Protein AF-A0A931CI37-F1 (afdb_monomer)

Structure (mmCIF, N/CA/C/O backbone):
data_AF-A0A931CI37-F1
#
_entry.id   AF-A0A931CI37-F1
#
loop_
_atom_site.group_PDB
_atom_site.id
_atom_site.type_symbol
_atom_site.label_atom_id
_atom_site.label_alt_id
_atom_site.label_comp_id
_atom_site.label_asym_id
_atom_site.label_entity_id
_atom_site.label_seq_id
_atom_site.pdbx_PDB_ins_code
_atom_site.Cartn_x
_atom_site.Cartn_y
_atom_site.Cartn_z
_atom_site.occupancy
_atom_site.B_iso_or_equiv
_atom_site.auth_seq_id
_atom_site.auth_comp_id
_atom_site.auth_asym_id
_atom_site.auth_atom_id
_atom_site.pdbx_PDB_model_num
ATOM 1 N N . MET A 1 1 ? 13.475 -26.715 9.982 1.00 36.75 1 MET A N 1
ATOM 2 C CA . MET A 1 1 ? 12.696 -25.468 10.111 1.00 36.75 1 MET A CA 1
ATOM 3 C C . MET A 1 1 ? 12.130 -25.193 8.737 1.00 36.75 1 MET A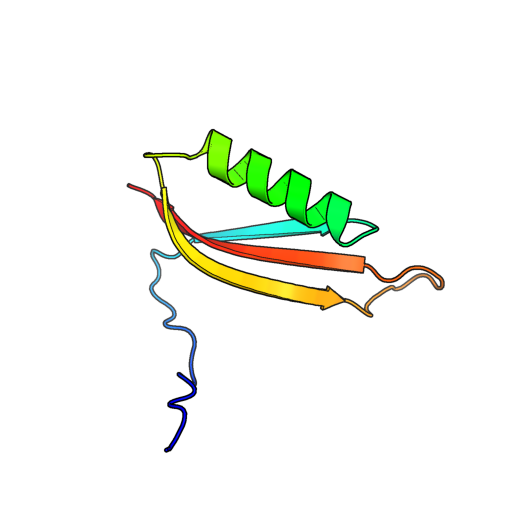 C 1
ATOM 5 O O . MET A 1 1 ? 12.837 -24.665 7.890 1.00 36.75 1 MET A O 1
ATOM 9 N N . GLU A 1 2 ? 10.932 -25.702 8.483 1.00 33.38 2 GLU A N 1
ATOM 10 C CA . GLU A 1 2 ? 10.231 -25.485 7.220 1.00 33.38 2 GLU A CA 1
ATOM 11 C C . GLU A 1 2 ? 9.415 -24.205 7.358 1.00 33.38 2 GLU A C 1
ATOM 13 O O . GLU A 1 2 ? 8.598 -24.074 8.270 1.00 33.38 2 GLU A O 1
ATOM 18 N N . TRP A 1 3 ? 9.701 -23.234 6.497 1.00 37.25 3 TRP A N 1
ATOM 19 C CA . TRP A 1 3 ? 8.856 -22.065 6.334 1.00 37.25 3 TRP A CA 1
ATOM 20 C C . TRP A 1 3 ? 7.594 -22.528 5.619 1.00 37.25 3 TRP A C 1
ATOM 22 O O . TRP A 1 3 ? 7.664 -22.966 4.471 1.00 37.25 3 TRP A O 1
ATOM 32 N N . LEU A 1 4 ? 6.456 -22.457 6.305 1.00 36.88 4 LEU A N 1
ATOM 33 C CA . LEU A 1 4 ? 5.158 -22.621 5.672 1.00 36.88 4 LEU A CA 1
ATOM 34 C C . LEU A 1 4 ? 4.946 -21.391 4.779 1.00 36.88 4 LEU A C 1
ATOM 36 O O . LEU A 1 4 ? 4.546 -20.326 5.247 1.00 36.88 4 LEU A O 1
ATOM 40 N N . VAL A 1 5 ? 5.297 -21.511 3.501 1.00 48.19 5 VAL A N 1
ATOM 41 C CA . VAL A 1 5 ? 4.777 -20.609 2.477 1.00 48.19 5 VAL A CA 1
ATOM 42 C C . VAL A 1 5 ? 3.295 -20.942 2.394 1.00 48.19 5 VAL A C 1
ATOM 44 O O . VAL A 1 5 ? 2.940 -22.054 2.010 1.00 48.19 5 VAL A O 1
ATOM 47 N N . MET A 1 6 ? 2.435 -20.027 2.844 1.00 44.44 6 MET A N 1
ATOM 48 C CA . MET A 1 6 ? 1.011 -20.118 2.534 1.00 44.44 6 MET A CA 1
ATOM 49 C C . MET A 1 6 ? 0.870 -19.863 1.033 1.00 44.44 6 MET A C 1
ATOM 51 O O . MET A 1 6 ? 0.836 -18.719 0.582 1.00 44.44 6 MET A O 1
ATOM 55 N N . ASP A 1 7 ? 0.927 -20.952 0.274 1.00 49.47 7 ASP A N 1
ATOM 56 C CA . ASP A 1 7 ? 0.514 -21.021 -1.118 1.00 49.47 7 ASP A CA 1
ATOM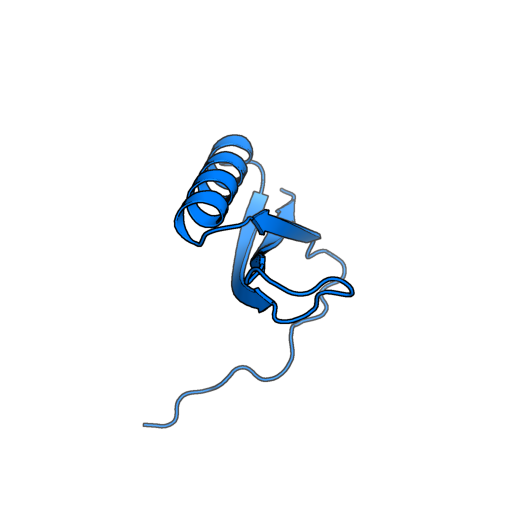 57 C C . ASP A 1 7 ? -1.015 -20.882 -1.143 1.00 49.47 7 ASP A C 1
ATOM 59 O O . ASP A 1 7 ? -1.703 -21.463 -0.307 1.00 49.47 7 ASP A O 1
ATOM 63 N N . GLU A 1 8 ? -1.512 -20.116 -2.106 1.00 45.66 8 GLU A N 1
ATOM 64 C CA . GLU A 1 8 ? -2.917 -19.766 -2.352 1.00 45.66 8 GLU A CA 1
ATOM 65 C C . GLU A 1 8 ? -3.445 -18.537 -1.572 1.00 45.66 8 GLU A C 1
ATOM 67 O O . GLU A 1 8 ? -3.683 -18.593 -0.362 1.00 45.66 8 GLU A O 1
ATOM 72 N N . PRO A 1 9 ? -3.679 -17.391 -2.253 1.00 47.66 9 PRO A N 1
ATOM 73 C CA . PRO A 1 9 ? -4.474 -16.325 -1.662 1.00 47.66 9 PRO A CA 1
ATOM 74 C C . PRO A 1 9 ? -5.874 -16.883 -1.401 1.00 47.66 9 PRO A C 1
ATOM 76 O O . PRO A 1 9 ? -6.538 -17.342 -2.332 1.00 47.66 9 PRO A O 1
ATOM 79 N N . ARG A 1 10 ? -6.331 -16.841 -0.144 1.00 49.19 10 ARG A N 1
ATOM 80 C CA . ARG A 1 10 ? -7.756 -16.996 0.153 1.00 49.19 10 ARG A CA 1
ATOM 81 C C . ARG A 1 10 ? -8.498 -15.953 -0.670 1.00 49.19 10 ARG A C 1
ATOM 83 O O . ARG A 1 10 ? -8.369 -14.756 -0.432 1.00 49.19 10 ARG A O 1
ATOM 90 N N . GLN A 1 11 ? -9.217 -16.421 -1.680 1.00 47.44 11 GLN A N 1
ATOM 91 C CA . GLN A 1 11 ? -10.184 -15.624 -2.409 1.00 47.44 11 GLN A CA 1
ATOM 92 C C . GLN A 1 11 ? -11.452 -15.606 -1.549 1.00 47.44 11 GLN A C 1
ATOM 94 O O . GLN A 1 11 ? -12.431 -16.274 -1.858 1.00 47.44 11 GLN A O 1
ATOM 99 N N . ASP A 1 12 ? -11.365 -14.949 -0.392 1.00 55.31 12 ASP A N 1
ATOM 100 C CA . ASP A 1 12 ? -12.544 -14.534 0.359 1.00 55.31 12 ASP A CA 1
ATOM 101 C C . ASP A 1 12 ? -13.168 -13.377 -0.433 1.00 55.31 12 ASP A C 1
ATOM 103 O O . ASP A 1 12 ? -12.487 -12.390 -0.728 1.00 55.31 12 ASP A O 1
ATOM 107 N N . ASP A 1 13 ? -14.436 -13.521 -0.833 1.00 60.62 13 ASP A N 1
ATOM 108 C CA . ASP A 1 13 ? -15.190 -12.524 -1.616 1.00 60.62 13 ASP A CA 1
ATOM 109 C C . ASP A 1 13 ? -15.269 -11.145 -0.915 1.00 60.62 13 ASP A C 1
ATOM 111 O O . ASP A 1 13 ? -15.556 -10.139 -1.566 1.00 60.62 13 ASP A O 1
ATOM 115 N N . ASP A 1 14 ? -14.962 -11.080 0.387 1.00 66.88 14 ASP A N 1
ATOM 116 C CA . ASP A 1 14 ? -14.992 -9.867 1.215 1.00 66.88 14 ASP A CA 1
ATOM 117 C C . ASP A 1 14 ? -13.640 -9.124 1.319 1.00 66.88 14 ASP A C 1
ATOM 119 O O . ASP A 1 14 ? -13.576 -8.019 1.868 1.00 66.88 14 ASP A O 1
ATOM 123 N N . VAL A 1 15 ? -12.551 -9.663 0.752 1.00 74.06 15 VAL A N 1
ATOM 124 C CA . VAL A 1 15 ? -11.236 -8.998 0.776 1.00 74.06 15 VAL A CA 1
ATOM 125 C C . VAL A 1 15 ? -11.102 -8.030 -0.401 1.00 74.06 15 VAL A C 1
ATOM 127 O O . VAL A 1 15 ? -10.868 -8.414 -1.551 1.00 74.06 15 VAL A O 1
ATOM 130 N N . ALA A 1 16 ? -11.179 -6.733 -0.108 1.00 83.69 16 ALA A N 1
ATOM 131 C CA . ALA A 1 16 ? -10.914 -5.667 -1.064 1.00 83.69 16 ALA A CA 1
ATOM 132 C C . ALA A 1 16 ? -9.406 -5.398 -1.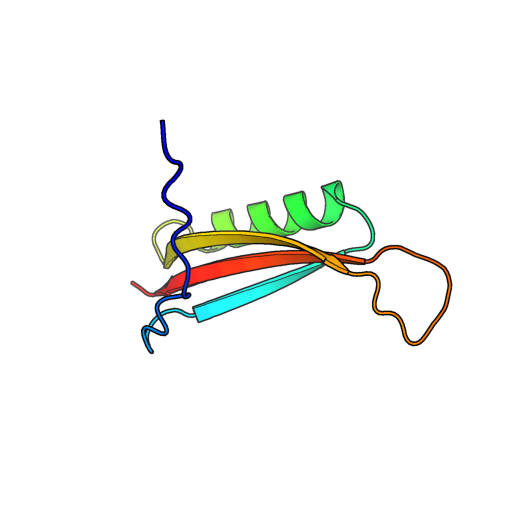202 1.00 83.69 16 ALA A C 1
ATOM 134 O O . ALA A 1 16 ? -8.621 -5.625 -0.281 1.00 83.69 16 ALA A O 1
ATOM 135 N N . ALA A 1 17 ? -8.988 -4.870 -2.356 1.00 87.81 17 ALA A N 1
ATOM 136 C CA . ALA A 1 17 ? -7.600 -4.486 -2.597 1.00 87.81 17 ALA A CA 1
ATOM 137 C C . ALA A 1 17 ? -7.489 -3.070 -3.172 1.00 87.81 17 ALA A C 1
ATOM 139 O O . ALA A 1 17 ? -8.221 -2.698 -4.091 1.00 87.81 17 ALA A O 1
ATOM 140 N N . VAL A 1 18 ? -6.518 -2.295 -2.686 1.00 88.88 18 VAL A N 1
ATOM 141 C CA . VAL A 1 18 ? -6.079 -1.046 -3.326 1.00 88.88 18 VAL A CA 1
ATOM 142 C C . VAL A 1 18 ? -4.651 -1.200 -3.840 1.00 88.88 18 VAL A C 1
ATOM 144 O O . VAL A 1 18 ? -3.780 -1.709 -3.138 1.00 88.88 18 VAL A O 1
ATOM 147 N N . CYS A 1 19 ? -4.409 -0.752 -5.073 1.00 89.50 19 CYS A N 1
ATOM 148 C CA . CYS A 1 19 ? -3.080 -0.704 -5.678 1.00 89.50 19 CYS A CA 1
ATOM 149 C C . CYS A 1 19 ? -2.580 0.745 -5.703 1.00 89.50 19 CYS A C 1
ATOM 151 O O . CYS A 1 19 ? -3.254 1.646 -6.208 1.00 89.50 19 CYS A O 1
ATOM 153 N N . ILE A 1 20 ? -1.392 0.970 -5.147 1.00 88.94 20 ILE A N 1
ATOM 154 C CA . ILE A 1 20 ? -0.758 2.281 -5.038 1.00 88.94 20 ILE A CA 1
ATOM 155 C C . ILE A 1 20 ? 0.543 2.248 -5.833 1.00 88.94 20 ILE A C 1
ATOM 157 O O . ILE A 1 20 ? 1.505 1.609 -5.420 1.00 88.94 20 ILE A O 1
ATOM 161 N N . GLY A 1 21 ? 0.567 2.951 -6.967 1.00 88.25 21 GLY A N 1
ATOM 162 C CA . GLY A 1 21 ? 1.738 3.064 -7.840 1.00 88.25 21 GLY A CA 1
ATOM 163 C C . GLY A 1 21 ? 2.557 4.344 -7.624 1.00 88.25 21 GLY A C 1
ATOM 164 O O . GLY A 1 21 ? 2.030 5.378 -7.190 1.00 88.25 21 GLY A O 1
ATOM 165 N N . GLY A 1 22 ? 3.845 4.301 -7.974 1.00 86.12 22 GLY A N 1
ATOM 166 C CA . GLY A 1 22 ? 4.757 5.446 -7.903 1.00 86.12 22 GLY A CA 1
ATOM 167 C C . GLY A 1 22 ? 6.078 5.243 -8.652 1.00 86.12 22 GLY A C 1
ATOM 168 O O . GLY A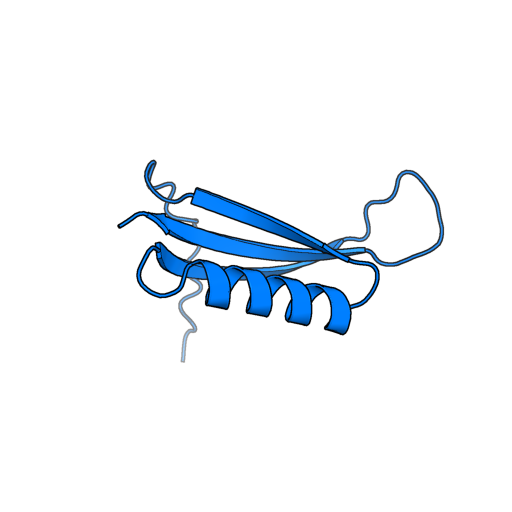 1 22 ? 6.413 4.144 -9.095 1.00 86.12 22 GLY A O 1
ATOM 169 N N . ASN A 1 23 ? 6.840 6.331 -8.798 1.00 85.00 23 ASN A N 1
ATOM 170 C CA . ASN A 1 23 ? 8.120 6.342 -9.519 1.00 85.00 23 ASN A CA 1
ATOM 171 C C . ASN A 1 23 ? 9.319 5.998 -8.621 1.00 85.00 23 ASN A C 1
ATOM 173 O O . ASN A 1 23 ? 10.443 5.869 -9.106 1.00 85.00 23 ASN A O 1
ATOM 177 N N . SER A 1 24 ? 9.100 5.900 -7.311 1.00 86.44 24 SER A N 1
ATOM 178 C CA . SER A 1 24 ? 10.110 5.528 -6.324 1.00 86.44 24 SER A CA 1
ATOM 179 C C . SER A 1 24 ? 9.477 4.769 -5.168 1.00 86.44 24 SER A C 1
ATOM 181 O O . SER A 1 24 ? 8.288 4.926 -4.893 1.00 86.44 24 SER A O 1
ATOM 183 N N . GLU A 1 25 ? 10.290 3.994 -4.455 1.00 89.62 25 GLU A N 1
ATOM 184 C CA . GLU A 1 25 ? 9.823 3.221 -3.306 1.00 89.62 25 GLU A CA 1
ATOM 185 C C . GLU A 1 25 ? 9.255 4.142 -2.219 1.00 89.62 25 GLU A C 1
ATOM 187 O O . GLU A 1 25 ? 8.135 3.955 -1.750 1.00 89.62 25 GLU A O 1
ATOM 192 N N . ALA A 1 26 ? 9.992 5.208 -1.890 1.00 90.81 26 ALA A N 1
ATOM 193 C CA . ALA A 1 26 ? 9.601 6.183 -0.875 1.00 90.81 26 ALA A CA 1
ATOM 194 C C . ALA A 1 26 ? 8.266 6.877 -1.192 1.00 90.81 26 ALA A C 1
ATOM 196 O O . ALA A 1 26 ? 7.461 7.113 -0.293 1.00 90.81 26 ALA A O 1
ATOM 197 N N . GLU A 1 27 ? 8.006 7.191 -2.464 1.00 91.12 27 GLU A N 1
ATOM 198 C CA . GLU A 1 27 ? 6.729 7.769 -2.888 1.00 91.12 27 GLU A CA 1
ATOM 199 C C . GLU A 1 27 ? 5.564 6.810 -2.620 1.00 91.12 27 GLU A C 1
ATOM 201 O O . GLU A 1 27 ? 4.549 7.222 -2.055 1.00 91.12 27 GLU A O 1
ATOM 206 N N . VAL A 1 28 ? 5.714 5.536 -2.988 1.00 91.31 28 VAL A N 1
ATOM 207 C CA . VAL A 1 28 ? 4.670 4.525 -2.780 1.00 91.31 28 VAL A CA 1
ATOM 208 C C . VAL A 1 28 ? 4.447 4.266 -1.294 1.00 91.31 28 VAL A C 1
ATOM 210 O O . VAL A 1 28 ? 3.299 4.276 -0.858 1.00 91.31 28 VAL A O 1
ATOM 213 N N . PHE A 1 29 ? 5.513 4.118 -0.500 1.00 92.00 29 PHE A N 1
ATOM 214 C CA . PHE A 1 29 ? 5.401 3.950 0.952 1.00 92.00 29 PHE A CA 1
ATOM 215 C C . PHE A 1 29 ? 4.666 5.120 1.612 1.00 92.00 29 PHE A C 1
ATOM 217 O O . PHE A 1 29 ? 3.760 4.899 2.412 1.00 92.00 29 PHE A O 1
ATOM 224 N N . ASN A 1 30 ? 4.993 6.363 1.246 1.00 94.56 30 ASN A N 1
ATOM 225 C CA . ASN A 1 30 ? 4.316 7.538 1.796 1.00 94.56 30 ASN A CA 1
ATOM 226 C C . ASN A 1 30 ? 2.826 7.572 1.429 1.00 94.56 30 ASN A C 1
ATOM 228 O O . ASN A 1 30 ? 1.989 7.870 2.279 1.00 94.56 30 ASN A O 1
ATOM 232 N N . ARG A 1 31 ? 2.479 7.242 0.180 1.00 93.44 31 ARG A N 1
ATOM 233 C CA . ARG A 1 31 ? 1.079 7.171 -0.269 1.00 93.44 31 ARG A CA 1
ATOM 234 C C . ARG A 1 31 ? 0.309 6.049 0.430 1.00 93.44 31 ARG A C 1
ATOM 236 O O . ARG A 1 31 ? -0.830 6.262 0.835 1.00 93.44 31 ARG A O 1
ATOM 243 N N . ALA A 1 32 ? 0.932 4.887 0.612 1.00 93.50 32 ALA A N 1
ATOM 244 C CA . ALA A 1 32 ? 0.353 3.772 1.353 1.00 93.50 32 ALA A CA 1
ATOM 245 C C . ALA A 1 32 ? 0.106 4.131 2.821 1.00 93.50 32 ALA A C 1
ATOM 247 O O . ALA A 1 32 ? -0.998 3.928 3.317 1.00 93.50 32 ALA A O 1
ATOM 248 N N . ALA A 1 33 ? 1.076 4.758 3.491 1.00 93.00 33 ALA A N 1
ATOM 249 C CA . ALA A 1 33 ? 0.916 5.224 4.866 1.00 93.00 33 ALA A CA 1
ATOM 250 C C . ALA A 1 33 ? -0.223 6.249 5.006 1.00 93.00 33 ALA A C 1
ATOM 252 O O . ALA A 1 33 ? -1.013 6.167 5.942 1.00 93.00 33 ALA A O 1
ATOM 253 N N . GLN A 1 34 ? -0.355 7.181 4.056 1.00 95.69 34 GLN A N 1
ATOM 254 C CA . GLN A 1 34 ? -1.469 8.137 4.027 1.00 95.69 34 GLN A CA 1
ATOM 255 C C . GLN A 1 34 ? -2.822 7.451 3.831 1.00 95.69 34 GLN A C 1
ATOM 257 O O . GLN A 1 34 ? -3.803 7.845 4.459 1.00 95.69 34 GLN A O 1
ATOM 262 N N . TRP A 1 35 ? -2.885 6.433 2.970 1.00 94.06 35 TRP A N 1
ATOM 263 C CA . TRP A 1 35 ? -4.103 5.656 2.776 1.00 94.06 35 TRP A CA 1
ATOM 264 C C . TRP A 1 35 ? -4.486 4.904 4.054 1.00 94.06 35 TRP A C 1
ATOM 266 O O . TRP A 1 35 ? -5.635 4.997 4.476 1.00 94.06 35 TRP A O 1
ATOM 276 N N . ILE A 1 36 ? -3.530 4.241 4.711 1.00 92.06 36 ILE A N 1
ATOM 277 C CA . ILE A 1 36 ? -3.765 3.525 5.973 1.00 92.06 36 ILE A CA 1
ATOM 278 C C . ILE A 1 36 ? -4.259 4.495 7.047 1.00 92.06 36 ILE A C 1
ATOM 280 O O . ILE A 1 36 ? -5.310 4.271 7.629 1.00 92.06 36 ILE A O 1
ATOM 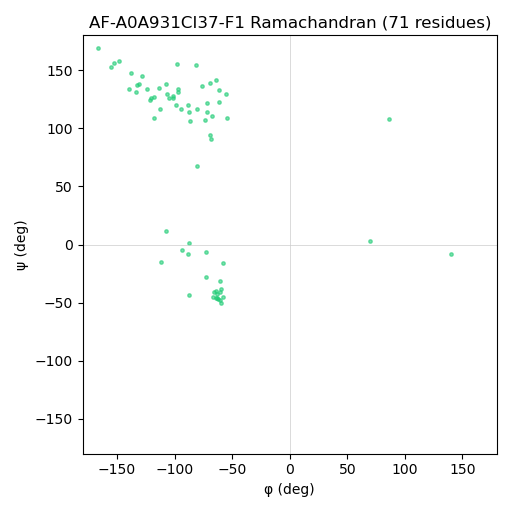284 N N . ALA A 1 37 ? -3.571 5.623 7.243 1.00 93.75 37 ALA A N 1
ATOM 285 C CA . ALA A 1 37 ? -3.965 6.624 8.234 1.00 93.75 37 ALA A CA 1
ATOM 286 C C . ALA A 1 37 ? -5.364 7.212 7.976 1.00 93.75 37 ALA A C 1
ATOM 288 O O . ALA A 1 37 ? -6.069 7.567 8.914 1.00 93.75 37 ALA A O 1
ATOM 289 N N . LYS A 1 38 ? -5.785 7.317 6.709 1.00 93.88 38 LYS A N 1
ATOM 290 C CA . LYS A 1 38 ? -7.127 7.794 6.346 1.00 93.88 38 LYS A CA 1
ATOM 291 C C . LYS A 1 38 ? -8.227 6.773 6.658 1.00 93.88 38 LYS A C 1
ATOM 293 O O . LYS A 1 38 ? -9.364 7.181 6.872 1.00 93.88 38 LYS A O 1
ATOM 298 N N . ASN A 1 39 ? -7.902 5.482 6.642 1.00 90.62 39 ASN A N 1
ATOM 299 C CA . ASN A 1 39 ? -8.851 4.387 6.859 1.00 90.62 39 ASN A CA 1
ATOM 300 C C . ASN A 1 39 ? -8.672 3.714 8.231 1.00 90.62 39 ASN A C 1
ATOM 302 O O . ASN A 1 39 ? -9.253 2.657 8.474 1.00 90.62 39 ASN A O 1
ATOM 306 N N . ASP A 1 40 ? -7.883 4.319 9.121 1.00 88.12 40 ASP A N 1
ATOM 307 C CA . ASP A 1 40 ? -7.657 3.813 10.470 1.00 88.12 40 ASP A CA 1
ATOM 308 C C . ASP A 1 40 ? -8.994 3.627 11.206 1.00 88.12 40 ASP A C 1
ATOM 310 O O . ASP A 1 40 ? -9.865 4.501 11.188 1.00 88.12 40 ASP A O 1
ATOM 314 N N . GLY A 1 41 ? -9.190 2.440 11.781 1.00 85.19 41 GLY A N 1
ATOM 315 C CA . GLY A 1 41 ? -10.434 2.038 12.442 1.00 85.19 41 GLY A CA 1
ATOM 316 C C . GLY A 1 41 ? -11.651 1.803 11.534 1.00 85.19 41 GLY A C 1
ATOM 317 O O . GLY A 1 41 ? -12.725 1.544 12.061 1.00 85.19 41 GLY A O 1
ATOM 318 N N . SER A 1 42 ? -11.525 1.906 10.205 1.00 86.06 42 SER A N 1
ATOM 319 C CA . SER A 1 42 ? -12.613 1.618 9.243 1.00 86.06 42 SER A CA 1
ATOM 320 C C . SER A 1 42 ? -12.364 0.368 8.397 1.00 86.06 42 SER A C 1
ATOM 32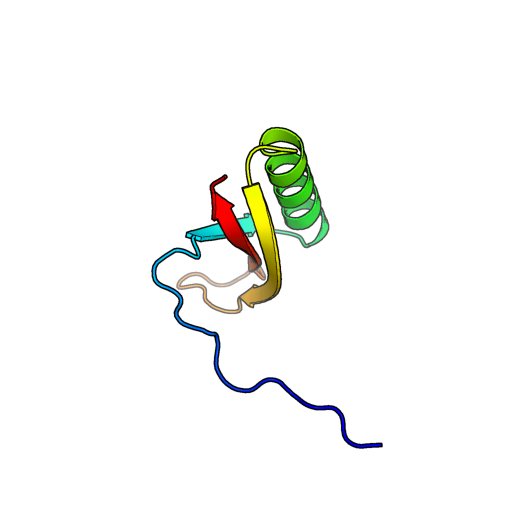2 O O . SER A 1 42 ? -13.273 -0.124 7.733 1.00 86.06 42 SER A O 1
ATOM 324 N N . VAL A 1 43 ? -11.123 -0.121 8.381 1.00 86.81 43 VAL A N 1
ATOM 325 C CA . VAL A 1 43 ? -10.720 -1.320 7.645 1.00 86.81 43 VAL A CA 1
ATOM 326 C C . VAL A 1 43 ? -9.789 -2.169 8.501 1.00 86.81 43 VAL A C 1
ATOM 328 O O . VAL A 1 43 ? -8.993 -1.638 9.279 1.00 86.81 43 VAL A O 1
ATOM 331 N N . GLU A 1 44 ? -9.849 -3.483 8.327 1.00 90.19 44 GLU A N 1
ATOM 332 C CA . GLU A 1 44 ? -8.862 -4.424 8.849 1.00 90.19 44 GLU A CA 1
ATOM 333 C C . GLU A 1 44 ? -7.882 -4.801 7.735 1.00 90.19 44 GLU A C 1
ATOM 335 O O . GLU A 1 44 ? -8.280 -5.299 6.686 1.00 90.19 44 GLU A O 1
ATOM 340 N N . ILE A 1 45 ? -6.589 -4.525 7.927 1.00 89.00 45 ILE A N 1
ATOM 341 C CA . ILE A 1 45 ? -5.566 -4.851 6.924 1.00 89.00 45 ILE A CA 1
ATOM 342 C C . ILE A 1 45 ? -5.213 -6.331 7.043 1.00 89.00 45 ILE A C 1
ATOM 344 O O . ILE A 1 45 ? -4.621 -6.749 8.036 1.00 89.00 45 ILE A O 1
ATOM 348 N N . GLN A 1 46 ? -5.488 -7.087 5.983 1.00 89.44 46 GLN A N 1
ATOM 349 C CA . GLN A 1 46 ? -5.198 -8.516 5.90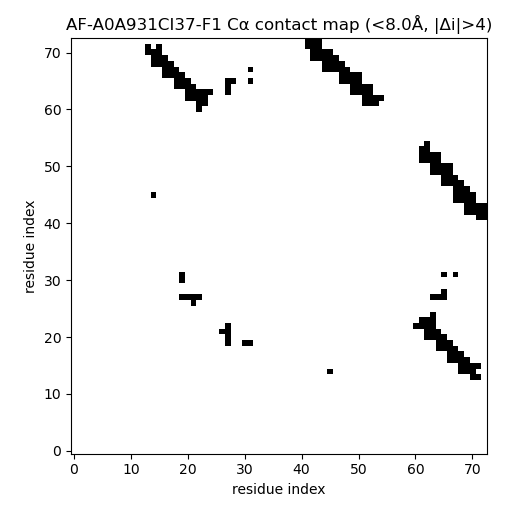5 1.00 89.44 46 GLN A CA 1
ATOM 350 C C . GLN A 1 46 ? -3.776 -8.785 5.399 1.00 89.44 46 GLN A C 1
ATOM 352 O O . GLN A 1 46 ? -3.057 -9.627 5.938 1.00 89.44 46 GLN A O 1
ATOM 357 N N . ALA A 1 47 ? -3.333 -8.061 4.364 1.00 87.69 47 ALA A N 1
ATOM 358 C CA . ALA A 1 47 ? -2.001 -8.250 3.794 1.00 87.69 47 ALA A CA 1
ATOM 359 C C . ALA A 1 47 ? -1.46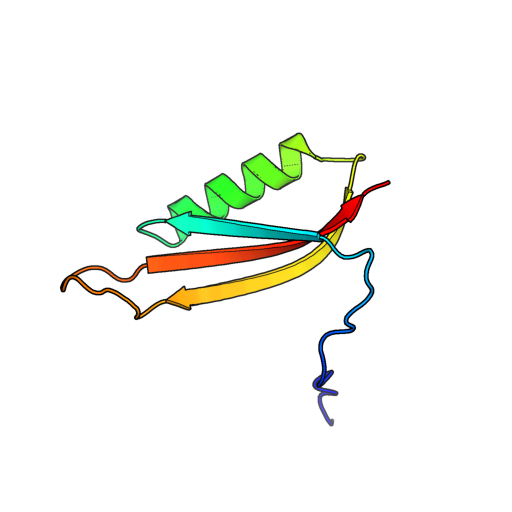9 -7.009 3.069 1.00 87.69 47 ALA A C 1
ATOM 361 O O . ALA A 1 47 ? -2.215 -6.214 2.497 1.00 87.69 47 ALA A O 1
ATOM 362 N N . LEU A 1 48 ? -0.141 -6.894 3.031 1.00 88.44 48 LEU A N 1
ATOM 363 C CA . LEU A 1 48 ? 0.590 -5.909 2.237 1.00 88.44 48 LEU A CA 1
ATOM 364 C C . LEU A 1 48 ? 1.509 -6.643 1.265 1.00 88.44 48 LEU A C 1
ATOM 366 O O . LEU A 1 48 ? 2.331 -7.459 1.681 1.00 88.44 48 LEU A O 1
ATOM 370 N N . HIS A 1 49 ? 1.398 -6.336 -0.023 1.00 89.56 49 HIS A N 1
ATOM 371 C CA . HIS A 1 49 ? 2.263 -6.903 -1.050 1.00 89.56 49 HIS A CA 1
ATOM 372 C C . HIS A 1 49 ? 3.005 -5.801 -1.798 1.00 89.56 49 HIS A C 1
ATOM 374 O O . HIS A 1 49 ? 2.399 -4.883 -2.348 1.00 89.56 49 HIS A O 1
ATOM 380 N N . TRP A 1 50 ? 4.332 -5.902 -1.815 1.00 88.75 50 TRP A N 1
ATOM 381 C CA . TRP A 1 50 ? 5.203 -4.983 -2.534 1.00 88.75 50 TRP A CA 1
ATOM 382 C C . TRP A 1 50 ? 5.673 -5.610 -3.835 1.00 88.75 50 TRP A C 1
ATOM 384 O O . TRP A 1 50 ? 6.251 -6.697 -3.824 1.00 88.75 50 TRP A O 1
ATOM 394 N N . GLN A 1 51 ? 5.500 -4.895 -4.943 1.00 84.12 51 GLN A N 1
ATOM 395 C CA . GLN A 1 51 ? 5.952 -5.360 -6.240 1.00 84.12 51 GLN A CA 1
ATOM 396 C C . GLN A 1 51 ? 6.701 -4.261 -6.989 1.00 84.12 51 GLN A C 1
ATOM 398 O O . GLN A 1 51 ? 6.237 -3.134 -7.161 1.00 84.12 51 GLN A O 1
ATOM 403 N N . ARG A 1 52 ? 7.878 -4.618 -7.506 1.00 83.94 52 ARG A N 1
ATOM 404 C CA . ARG A 1 52 ? 8.553 -3.820 -8.528 1.00 83.94 52 ARG A CA 1
ATOM 405 C C . ARG A 1 52 ? 8.046 -4.270 -9.889 1.00 83.94 52 ARG A C 1
ATOM 407 O O . ARG A 1 52 ? 8.295 -5.398 -10.310 1.00 83.94 52 ARG A O 1
ATOM 414 N N . VAL A 1 53 ? 7.352 -3.384 -10.584 1.00 75.75 53 VAL A N 1
ATOM 415 C CA . VAL A 1 53 ? 6.755 -3.666 -11.882 1.00 75.75 53 VAL A CA 1
ATOM 416 C C . VAL A 1 53 ? 7.705 -3.218 -12.985 1.00 75.75 53 VAL A C 1
ATOM 418 O O . VAL A 1 53 ? 8.043 -2.046 -13.147 1.00 75.75 53 VAL A O 1
ATOM 421 N N . SER A 1 54 ? 8.160 -4.198 -13.759 1.00 66.06 54 SER A N 1
ATOM 422 C CA . SER A 1 54 ? 8.944 -4.010 -14.982 1.00 66.06 54 SER A CA 1
ATOM 423 C C . SER A 1 54 ? 8.064 -3.824 -16.223 1.00 66.06 54 SER A C 1
ATOM 425 O O . SER A 1 54 ? 8.585 -3.658 -17.324 1.00 66.06 54 SER A O 1
ATOM 427 N N . ARG A 1 55 ? 6.731 -3.820 -16.067 1.00 55.91 55 ARG A N 1
ATOM 428 C CA . ARG A 1 55 ? 5.803 -3.510 -17.158 1.00 55.91 55 ARG A CA 1
ATOM 429 C C . ARG A 1 55 ? 5.839 -2.017 -17.442 1.00 55.91 55 ARG A C 1
ATOM 431 O O . ARG A 1 55 ? 5.248 -1.222 -16.722 1.00 55.91 55 ARG A O 1
ATOM 438 N N . GLN A 1 56 ? 6.447 -1.649 -18.556 1.00 54.66 56 GLN A N 1
ATOM 439 C CA . GLN A 1 56 ? 5.968 -0.495 -19.292 1.00 54.66 56 GLN A CA 1
ATOM 440 C C . GLN A 1 56 ? 5.758 -0.867 -20.770 1.00 54.66 56 GLN A C 1
ATOM 442 O O . GLN A 1 56 ? 6.562 -1.617 -21.323 1.00 54.66 56 GLN A O 1
ATOM 447 N N . PRO A 1 57 ? 4.738 -0.293 -21.435 1.00 55.81 57 PRO A N 1
ATOM 448 C CA . PRO A 1 57 ? 4.739 -0.083 -22.884 1.00 55.81 57 PRO A CA 1
ATOM 449 C C . PRO A 1 57 ? 5.699 1.046 -23.3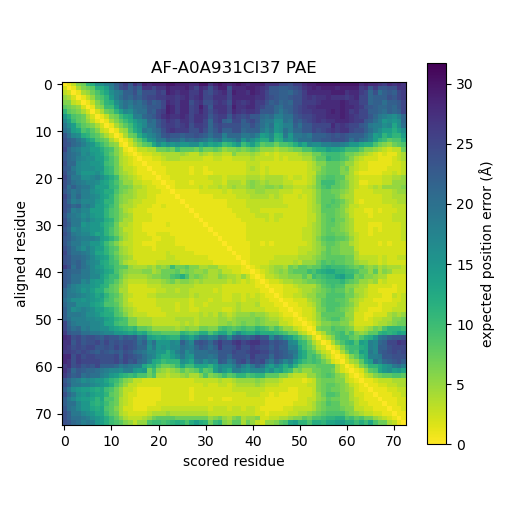35 1.00 55.81 57 PRO A C 1
ATOM 451 O O . PRO A 1 57 ? 5.907 1.220 -24.531 1.00 55.81 57 PRO A O 1
ATOM 454 N N . TYR A 1 58 ? 6.315 1.789 -22.402 1.00 50.97 58 TYR A N 1
ATOM 455 C CA . TYR A 1 58 ? 7.282 2.870 -22.645 1.00 50.97 58 TYR A CA 1
ATOM 456 C C . TYR A 1 58 ? 8.625 2.625 -21.913 1.00 50.97 58 TYR A C 1
ATOM 458 O O . TYR A 1 58 ? 8.651 2.259 -20.749 1.00 50.97 58 TYR A O 1
ATOM 466 N N . PRO A 1 59 ? 9.796 2.787 -22.534 1.00 54.28 59 PRO A N 1
ATOM 467 C CA . PRO A 1 59 ? 11.059 2.512 -21.849 1.00 54.28 59 PRO A CA 1
ATOM 468 C C . PRO A 1 59 ? 11.445 3.629 -20.861 1.00 54.28 59 PRO A C 1
ATOM 470 O O . PRO A 1 59 ? 11.421 4.804 -21.218 1.00 54.28 59 PRO A O 1
ATOM 473 N N . GLY A 1 60 ? 11.901 3.263 -19.650 1.00 57.88 60 GLY A N 1
ATOM 474 C CA . GLY A 1 60 ? 12.884 4.090 -18.929 1.00 57.88 60 GLY A CA 1
ATOM 475 C C . GLY A 1 60 ? 12.760 4.282 -17.414 1.00 57.88 60 GLY A C 1
ATOM 476 O O . GLY A 1 60 ? 13.693 4.844 -16.842 1.00 57.88 60 GLY A O 1
ATOM 477 N N . ARG A 1 61 ? 11.691 3.849 -16.726 1.00 57.53 61 ARG A N 1
ATOM 478 C CA . ARG A 1 61 ? 11.623 3.966 -15.250 1.00 57.53 61 ARG A CA 1
ATOM 479 C C . ARG A 1 61 ? 11.008 2.730 -14.583 1.00 57.53 61 ARG A C 1
ATOM 481 O O . ARG A 1 61 ? 9.979 2.254 -15.058 1.00 57.53 61 ARG A O 1
ATOM 488 N N . PRO A 1 62 ? 11.607 2.190 -13.505 1.00 62.78 62 PRO A N 1
ATOM 489 C CA . PRO A 1 62 ? 10.928 1.183 -12.699 1.00 62.78 62 PRO A CA 1
ATOM 490 C C . PRO A 1 62 ? 9.651 1.794 -12.117 1.00 62.78 62 PRO A C 1
ATOM 492 O O . PRO A 1 62 ? 9.686 2.911 -11.603 1.00 62.78 62 PRO A O 1
ATOM 495 N N . VAL A 1 63 ? 8.541 1.068 -12.216 1.00 76.00 63 VAL A N 1
ATOM 496 C CA . VAL A 1 63 ? 7.306 1.411 -11.511 1.00 76.00 63 VAL A CA 1
ATOM 497 C C . VAL A 1 63 ? 7.271 0.564 -10.246 1.00 76.00 63 VAL A C 1
ATOM 499 O O . VAL A 1 63 ? 7.586 -0.627 -10.278 1.00 76.00 63 VAL A O 1
ATOM 502 N N . PHE A 1 64 ? 6.957 1.188 -9.120 1.00 86.19 64 PHE A N 1
ATOM 503 C CA . PHE A 1 64 ? 6.779 0.506 -7.843 1.00 86.19 64 PHE A CA 1
ATOM 504 C C . PHE A 1 64 ? 5.298 0.493 -7.513 1.00 86.19 64 PHE A C 1
ATOM 506 O O . PHE A 1 64 ? 4.622 1.502 -7.718 1.00 86.19 64 PHE A O 1
ATOM 513 N N . GLU A 1 65 ? 4.809 -0.632 -7.013 1.00 89.31 65 GLU A N 1
ATOM 514 C CA . GLU A 1 65 ? 3.415 -0.819 -6.638 1.00 89.31 65 GLU A CA 1
ATOM 515 C C . GLU A 1 65 ? 3.337 -1.464 -5.254 1.00 89.31 65 GLU A C 1
ATOM 517 O O . GLU A 1 65 ? 4.080 -2.395 -4.934 1.00 89.31 65 GLU A O 1
ATOM 522 N N . MET A 1 66 ? 2.420 -0.967 -4.428 1.00 90.56 66 MET A N 1
ATOM 523 C CA . MET A 1 66 ? 2.013 -1.611 -3.186 1.00 90.56 66 MET A CA 1
ATOM 524 C C . MET A 1 66 ? 0.535 -1.966 -3.277 1.00 90.56 66 MET A C 1
ATOM 526 O O . MET A 1 66 ? -0.299 -1.107 -3.559 1.00 90.56 66 MET A O 1
ATOM 530 N N . HIS A 1 67 ? 0.224 -3.230 -3.026 1.00 89.75 67 HIS A N 1
ATOM 531 C CA . HIS A 1 67 ? -1.132 -3.734 -2.905 1.00 89.75 67 HIS A CA 1
ATOM 532 C C . HIS A 1 67 ? -1.454 -3.882 -1.422 1.00 89.75 67 HIS A C 1
ATOM 534 O O . HIS A 1 67 ? -0.705 -4.526 -0.686 1.00 89.75 67 HIS A O 1
ATOM 540 N N . ILE A 1 68 ? -2.555 -3.279 -0.995 1.00 90.19 68 ILE A N 1
ATOM 541 C CA . ILE A 1 68 ? -3.072 -3.388 0.367 1.00 90.19 68 ILE A CA 1
ATOM 542 C C . ILE A 1 68 ? -4.380 -4.156 0.276 1.00 90.19 68 ILE A C 1
ATOM 544 O O . ILE A 1 68 ? -5.313 -3.677 -0.368 1.00 90.19 68 ILE A O 1
ATOM 548 N N . TYR A 1 69 ? -4.419 -5.334 0.888 1.00 90.75 69 TYR A N 1
ATOM 549 C CA . TYR A 1 69 ? -5.606 -6.172 1.007 1.00 90.75 69 TYR A CA 1
ATOM 550 C C . TYR A 1 69 ? -6.246 -5.919 2.366 1.00 90.75 69 TYR A C 1
ATOM 552 O O . TYR A 1 69 ? -5.542 -5.909 3.381 1.00 90.75 69 TYR A O 1
ATOM 560 N N . PHE A 1 70 ? -7.551 -5.684 2.387 1.00 89.00 70 PHE A N 1
ATOM 561 C CA . PHE A 1 70 ? -8.267 -5.282 3.588 1.00 89.00 70 PHE A CA 1
ATOM 562 C C . PHE A 1 70 ? -9.733 -5.710 3.558 1.00 89.00 70 PHE A C 1
ATOM 564 O O . PHE A 1 70 ? -10.323 -5.858 2.489 1.00 89.00 70 PHE A O 1
ATOM 571 N N . GLU A 1 71 ? -10.323 -5.837 4.739 1.00 88.69 71 GLU A N 1
ATOM 572 C CA . GLU A 1 71 ? -11.756 -6.042 4.933 1.00 88.69 71 GLU A CA 1
ATOM 573 C C . GLU A 1 71 ? -12.383 -4.747 5.469 1.00 88.69 71 GLU A C 1
ATOM 575 O O . GLU A 1 71 ? -11.849 -4.149 6.411 1.00 88.69 71 GLU A O 1
ATOM 580 N N . PRO A 1 72 ? -13.477 -4.253 4.871 1.00 80.06 72 PRO A N 1
ATOM 581 C CA . PRO A 1 72 ? -14.267 -3.178 5.463 1.00 80.06 72 PRO A CA 1
ATOM 582 C C . PRO A 1 72 ? -14.899 -3.635 6.785 1.00 80.06 72 PRO A C 1
ATOM 584 O O . PRO A 1 72 ? -15.356 -4.773 6.876 1.00 80.06 72 PRO A O 1
ATOM 587 N N . GLN A 1 73 ? -14.951 -2.750 7.785 1.00 79.50 73 GLN A N 1
ATOM 588 C CA . GLN A 1 73 ? -15.698 -2.996 9.028 1.00 79.50 73 GLN A CA 1
ATOM 589 C C . GLN A 1 73 ? -17.182 -2.630 8.918 1.00 79.50 73 GLN A C 1
ATOM 591 O O . GLN A 1 73 ? -17.516 -1.701 8.144 1.00 79.50 73 GLN A O 1
#

Radius of gyration: 14.51 Å; Cα contacts (8 Å, |Δi|>4): 99; chains: 1; bounding box: 29×34×35 Å

Sequence (73 aa):
MEWLVMDEPRQDDDVAAVCIGGNSEAEVFNRAAQWIAKNDGSVEIQALHWQRVSRQPYPGRPVFEMHIYFEPQ

Foldseek 3Di:
DDDPPPPDDPPPVQKDKDKFKDQDPVVSVVVVVVVCVVCPPFKAWPDKDKDFDPDDPDDDTTMIMIMTIIGGD

Mean predicted aligned error: 9.74 Å

pLDDT: mean 76.52, std 18.41, range [33.38, 95.69]

Nearest PDB structures (foldseek):
  8xap-assembly2_B  TM=6.014E-01  e=3.114E-02  Sulfolobus acidocaldarius DSM 639
  1udv-assembly1_A  TM=6.053E-01  e=3.831E-02  Saccharolobus solfataricus P2
  4z9e-assembly1_B  TM=6.156E-01  e=8.188E-02  Thermoplasma volcanium GSS1
  8xaq-assembly1_B  TM=5.321E-01  e=4.105E-02  Sulfolobus acidocaldarius DSM 639
  3jc8-assembly1_Oa  TM=4.946E-01  e=1.633E-01  Myxococcus xanthus DK 1622

Secondary structure (DSSP, 8-state):
-------S----TT-EEEEEEESSHHHHHHHHHHHHHHSTTTEEEEEEEEEEE---SSSS--EEEEEEEEEE-

Organism: NCBI:txid2792083

Solvent-accessible surface area (backbone atoms only — not comparable to full-atom values): 4601 Å² total; per-residue (Å²): 138,81,80,83,73,82,76,73,83,81,82,52,95,66,61,46,74,48,78,41,71,28,82,39,67,69,57,25,52,52,53,49,51,53,52,50,67,74,38,64,93,49,48,48,81,76,46,79,47,81,43,81,40,83,84,60,103,62,93,88,74,66,36,27,36,37,37,42,32,28,32,76,110